Protein AF-A0A9P7IIC0-F1 (afdb_monomer_lite)

pLDDT: mean 87.39, std 10.39, range [49.66, 98.19]

InterPro domains:
  IPR029058 Alpha/Beta hydrolase fold [G3DSA:3.40.50.1820] (33-113)
  IPR029058 Alpha/Beta hydrolase fold [SSF53474] (50-96)

Sequence (115 aa):
MTQTAQPFSVPVIFTELDHEPKNTETNYGPPERRTIAKGWVKEEGWMAFTVDTVWEKDIHIPLRDAVELLADVFRPLTSDDKPVPAIMPWSHYGKTGTSFQQLDMFPWRVGVPRS

Radius of gyration: 21.1 Å; chains: 1; bounding box: 38×62×53 Å

Secondary structure (DSSP, 8-state):
---PPP-------------S----BPPP---EEEEEPTT--SSTTSPPPSS-EEEEEEEEEE-TTSPEEEEEEEEEGGGGTS---------SS-GGG-BS--GGGSGGGGG----

Organism: NCBI:txid221167

Foldseek 3Di:
DDDDDDDDDDDDDDDPDDPDDDPFFDDADPWDKDWDAFQDDPDPLADTHNATWIWTFQDWDQDPVRDTDGDIDIDHPCCVPPPDDDDDDDDPQDPPNRGPPALVVDVCSVVDGRD

Structure (mmCIF, N/CA/C/O backbone):
data_AF-A0A9P7IIC0-F1
#
_entry.id   AF-A0A9P7IIC0-F1
#
loop_
_atom_site.group_PDB
_atom_site.id
_atom_site.type_symbol
_atom_site.label_atom_id
_atom_site.label_alt_id
_atom_site.label_comp_id
_atom_site.label_asym_id
_atom_site.label_entity_id
_atom_site.label_seq_id
_atom_site.pdbx_PDB_ins_code
_atom_site.Cartn_x
_atom_site.Cartn_y
_atom_site.Cartn_z
_atom_site.occupancy
_atom_site.B_iso_or_equiv
_atom_site.auth_seq_id
_atom_site.auth_comp_id
_atom_site.auth_asym_id
_atom_site.auth_atom_id
_atom_site.pdbx_PDB_model_num
ATOM 1 N N . MET A 1 1 ? -4.875 44.581 -36.174 1.00 49.66 1 MET A N 1
ATOM 2 C CA . MET A 1 1 ? -3.488 44.105 -35.996 1.00 49.66 1 MET A CA 1
ATOM 3 C C . MET A 1 1 ? -3.537 42.589 -36.008 1.00 49.66 1 MET A C 1
ATOM 5 O O . MET A 1 1 ? -4.197 42.023 -35.149 1.00 49.66 1 MET A O 1
ATOM 9 N N . THR A 1 2 ? -2.963 41.947 -37.022 1.00 51.75 2 THR A N 1
ATOM 10 C CA . THR A 1 2 ? -3.057 40.492 -37.220 1.00 51.75 2 THR A CA 1
ATOM 11 C C . THR A 1 2 ? -1.798 39.855 -36.640 1.00 51.75 2 THR A C 1
ATOM 13 O O . THR A 1 2 ? -0.713 40.074 -37.170 1.00 51.75 2 THR A O 1
ATOM 16 N N . GLN A 1 3 ? -1.915 39.139 -35.518 1.00 58.84 3 GLN A N 1
ATOM 17 C CA . GLN A 1 3 ? -0.791 38.424 -34.912 1.00 58.84 3 GLN A CA 1
ATOM 18 C C . GLN A 1 3 ? -0.607 37.094 -35.647 1.00 58.84 3 GLN A C 1
ATOM 20 O O . GLN A 1 3 ? -1.429 36.189 -35.535 1.00 58.84 3 GLN A O 1
ATOM 25 N N . THR A 1 4 ? 0.449 37.000 -36.448 1.00 63.94 4 THR A N 1
ATOM 26 C CA . THR A 1 4 ? 0.848 35.770 -37.133 1.00 63.94 4 THR A CA 1
ATOM 27 C C . THR A 1 4 ? 1.298 34.752 -36.086 1.00 63.94 4 THR A C 1
ATOM 29 O O . THR A 1 4 ? 2.227 35.025 -35.324 1.00 63.94 4 THR A O 1
ATOM 32 N N . ALA A 1 5 ? 0.632 33.596 -36.020 1.00 65.75 5 ALA A N 1
ATOM 33 C CA . ALA A 1 5 ? 1.018 32.511 -35.124 1.00 65.75 5 ALA A CA 1
ATOM 34 C C . ALA A 1 5 ? 2.457 32.072 -35.438 1.00 65.75 5 ALA A C 1
ATOM 36 O O . ALA A 1 5 ? 2.763 31.674 -36.562 1.00 65.75 5 ALA A O 1
ATOM 37 N N . GLN A 1 6 ? 3.348 32.193 -34.454 1.00 70.75 6 GLN A N 1
ATOM 38 C CA . GLN A 1 6 ? 4.720 31.705 -34.562 1.00 70.75 6 GLN A CA 1
ATOM 39 C C . GLN A 1 6 ? 4.698 30.170 -34.529 1.00 70.75 6 GLN A C 1
ATOM 41 O O . GLN A 1 6 ? 4.006 29.602 -33.678 1.00 70.75 6 GLN A O 1
ATOM 46 N N . PRO A 1 7 ? 5.431 29.482 -35.419 1.00 67.88 7 PRO A N 1
ATOM 47 C CA . PRO A 1 7 ? 5.554 28.036 -35.352 1.00 67.88 7 PRO A CA 1
ATOM 48 C C . PRO A 1 7 ? 6.269 27.656 -34.051 1.00 67.88 7 PRO A C 1
ATOM 50 O O . PRO A 1 7 ? 7.454 27.918 -33.862 1.00 67.88 7 PRO A O 1
ATOM 53 N N . PHE A 1 8 ? 5.520 27.059 -33.131 1.00 75.56 8 PHE A N 1
ATOM 54 C CA . PHE A 1 8 ? 6.055 26.433 -31.932 1.00 75.56 8 PHE A CA 1
ATOM 55 C C . PHE A 1 8 ? 6.687 25.094 -32.333 1.00 75.56 8 PHE A C 1
ATOM 57 O O . PHE A 1 8 ? 6.039 24.259 -32.961 1.00 75.56 8 PHE A O 1
ATOM 64 N N . SER A 1 9 ? 7.959 24.904 -31.988 1.00 77.06 9 SER A N 1
ATOM 65 C CA . SER A 1 9 ? 8.673 23.641 -32.164 1.00 77.06 9 SER A CA 1
ATOM 66 C C . SER A 1 9 ? 9.333 23.280 -30.843 1.00 77.06 9 SER A C 1
ATOM 68 O O . SER A 1 9 ? 10.185 24.020 -30.353 1.00 77.06 9 SER A O 1
ATOM 70 N N . VAL A 1 10 ? 8.942 22.145 -30.265 1.00 78.06 10 VAL A N 1
ATOM 71 C CA . VAL A 1 10 ? 9.650 21.551 -29.125 1.00 78.06 10 VAL A CA 1
ATOM 72 C C . VAL A 1 10 ? 10.703 20.612 -29.697 1.00 78.06 10 VAL A C 1
ATOM 74 O O . VAL A 1 10 ? 10.341 19.729 -30.476 1.00 78.06 10 VAL A O 1
ATOM 77 N N . PRO A 1 11 ? 11.991 20.781 -29.362 1.00 79.50 11 PRO A N 1
ATOM 78 C CA . PRO A 1 11 ? 13.001 19.810 -29.748 1.00 79.50 11 PRO A CA 1
ATOM 79 C C . PRO A 1 11 ? 12.633 18.439 -29.169 1.00 79.50 11 PRO A C 1
ATOM 81 O O . PRO A 1 11 ? 12.487 18.282 -27.957 1.00 79.50 11 PRO A O 1
ATOM 84 N N . VAL A 1 12 ? 12.464 17.449 -30.046 1.00 75.44 12 VAL A N 1
ATOM 85 C CA . VAL A 1 12 ? 12.278 16.053 -29.646 1.00 75.44 12 VAL A CA 1
ATOM 86 C C . VAL A 1 12 ? 13.657 15.490 -29.334 1.00 75.44 12 VAL A C 1
ATOM 88 O O . VAL A 1 12 ? 14.485 15.327 -30.229 1.00 75.44 12 VAL A O 1
ATOM 91 N N . ILE A 1 13 ? 13.920 15.240 -28.055 1.00 80.44 13 ILE A N 1
ATOM 92 C CA . ILE A 1 13 ? 15.148 14.580 -27.617 1.00 80.44 13 ILE A CA 1
ATOM 93 C C . ILE A 1 13 ? 14.915 13.077 -27.750 1.00 80.44 13 ILE A C 1
ATOM 95 O O . ILE A 1 13 ? 14.076 12.514 -27.049 1.00 80.44 13 ILE A O 1
ATOM 99 N N . PHE A 1 14 ? 15.645 12.440 -28.661 1.00 80.12 14 PHE A N 1
ATOM 100 C CA . PHE A 1 14 ? 15.741 10.987 -28.700 1.00 80.12 14 PHE A CA 1
ATOM 101 C C . PHE A 1 14 ? 16.822 10.555 -27.713 1.00 80.12 14 PHE A C 1
ATOM 103 O O . PHE A 1 14 ? 17.962 11.013 -27.797 1.00 80.12 14 PHE A O 1
ATOM 110 N N . THR A 1 15 ? 16.451 9.686 -26.782 1.00 79.25 15 THR A N 1
ATOM 111 C CA . THR A 1 15 ? 17.388 9.003 -25.890 1.00 79.25 15 THR A CA 1
ATOM 112 C C . THR A 1 15 ? 17.414 7.542 -26.309 1.00 79.25 15 THR A C 1
ATOM 114 O O . THR A 1 15 ? 16.349 6.953 -26.496 1.00 79.25 15 THR A O 1
ATOM 117 N N . GLU A 1 16 ? 18.611 6.975 -26.474 1.00 85.69 16 GLU A N 1
ATOM 118 C CA . GLU A 1 16 ? 18.772 5.536 -26.702 1.00 85.69 16 GLU A CA 1
ATOM 119 C C . GLU A 1 16 ? 18.051 4.760 -25.597 1.00 85.69 16 GLU A C 1
ATOM 121 O O . GLU A 1 16 ? 18.178 5.083 -24.410 1.00 85.69 16 GLU A O 1
ATOM 126 N N . LEU A 1 17 ? 17.245 3.774 -25.996 1.00 81.88 17 LEU A N 1
ATOM 127 C CA . LEU A 1 17 ? 16.505 2.962 -25.042 1.00 81.88 17 LEU A CA 1
ATOM 128 C C . LEU A 1 17 ? 17.500 2.120 -24.247 1.00 81.88 17 LEU A C 1
ATOM 130 O O . LEU A 1 17 ? 18.395 1.493 -24.808 1.00 81.88 17 LEU A O 1
ATOM 134 N N . ASP A 1 18 ? 17.318 2.078 -22.934 1.00 79.19 18 ASP A N 1
ATOM 135 C CA . ASP A 1 18 ? 18.058 1.138 -22.109 1.00 79.19 18 ASP A CA 1
ATOM 136 C C . ASP A 1 18 ? 17.625 -0.294 -22.461 1.00 79.19 18 ASP A C 1
ATOM 138 O O . ASP A 1 18 ? 16.469 -0.675 -22.265 1.00 79.19 18 ASP A O 1
ATOM 142 N N . HIS A 1 19 ? 18.547 -1.064 -23.039 1.00 83.06 19 HIS A N 1
ATOM 143 C CA . HIS A 1 19 ? 18.310 -2.440 -23.467 1.00 83.06 19 HIS A CA 1
ATOM 144 C C . HIS A 1 19 ? 18.533 -3.460 -22.344 1.00 83.06 19 HIS A C 1
ATOM 146 O O . HIS A 1 19 ? 18.259 -4.647 -22.544 1.00 83.06 19 HIS A O 1
ATOM 152 N N . GLU A 1 20 ? 19.022 -3.037 -21.176 1.00 84.31 20 GLU A N 1
ATOM 153 C CA . GLU A 1 20 ? 19.215 -3.936 -20.046 1.00 84.31 20 GLU A CA 1
ATOM 154 C C . GLU A 1 20 ? 17.880 -4.180 -19.320 1.00 84.31 20 GLU A C 1
ATOM 156 O O . GLU A 1 20 ? 17.245 -3.238 -18.835 1.00 84.31 20 GLU A O 1
ATOM 161 N N . PRO A 1 21 ? 17.423 -5.440 -19.195 1.00 73.69 21 PRO A N 1
ATOM 162 C CA . PRO A 1 21 ? 16.224 -5.743 -18.430 1.00 73.69 21 PRO A CA 1
ATOM 163 C C . PRO A 1 21 ? 16.481 -5.475 -16.944 1.00 73.69 21 PRO A C 1
ATOM 165 O O . PRO A 1 21 ? 17.251 -6.178 -16.289 1.00 73.69 21 PRO A O 1
ATOM 168 N N . LYS A 1 22 ? 15.806 -4.466 -16.390 1.00 69.12 22 LYS A N 1
ATOM 169 C CA . LYS A 1 22 ? 15.887 -4.145 -14.963 1.00 69.12 22 LYS A CA 1
ATOM 170 C C . LYS A 1 22 ? 14.751 -4.825 -14.214 1.00 69.12 22 LYS A C 1
ATOM 172 O O . LYS A 1 22 ? 13.592 -4.446 -14.375 1.00 69.12 22 LYS A O 1
ATOM 177 N N . ASN A 1 23 ? 15.083 -5.786 -13.350 1.00 67.19 23 ASN A N 1
ATOM 178 C CA . ASN A 1 23 ? 14.126 -6.269 -12.360 1.00 67.19 23 ASN A CA 1
ATOM 179 C C . ASN A 1 23 ? 14.062 -5.265 -11.206 1.00 67.19 23 ASN A C 1
ATOM 181 O O . ASN A 1 23 ? 14.890 -5.269 -10.299 1.00 67.19 23 ASN A O 1
ATOM 185 N N . THR A 1 24 ? 13.117 -4.345 -11.316 1.00 70.19 24 THR A N 1
ATOM 186 C CA . THR A 1 24 ? 12.936 -3.223 -10.391 1.00 70.19 24 THR A CA 1
ATOM 187 C C . THR A 1 24 ? 11.839 -3.477 -9.362 1.00 70.19 24 THR A C 1
ATOM 189 O O . THR A 1 24 ? 11.552 -2.603 -8.542 1.00 70.19 24 THR A O 1
ATOM 192 N N . GLU A 1 25 ? 11.230 -4.662 -9.404 1.00 70.19 25 GLU A N 1
ATOM 193 C CA . GLU A 1 25 ? 10.193 -5.080 -8.476 1.00 70.19 25 GLU A CA 1
ATOM 194 C C . GLU A 1 25 ? 10.789 -5.936 -7.360 1.00 70.19 25 GLU A C 1
ATOM 196 O O . GLU A 1 25 ? 11.654 -6.789 -7.573 1.00 70.19 25 GLU A O 1
ATOM 201 N N . THR A 1 26 ? 10.316 -5.722 -6.137 1.00 73.75 26 THR A N 1
ATOM 202 C CA . THR A 1 26 ? 10.621 -6.622 -5.026 1.00 73.75 26 THR A CA 1
ATOM 203 C C . THR A 1 26 ? 9.840 -7.923 -5.177 1.00 73.75 26 THR A C 1
ATOM 205 O O . THR A 1 26 ? 8.658 -7.887 -5.517 1.00 73.75 26 THR A O 1
ATOM 208 N N . ASN A 1 27 ? 10.452 -9.054 -4.819 1.00 74.88 27 ASN A N 1
ATOM 209 C CA . ASN A 1 27 ? 9.745 -10.333 -4.755 1.00 74.88 27 ASN A CA 1
ATOM 210 C C . ASN A 1 27 ? 8.533 -10.252 -3.813 1.0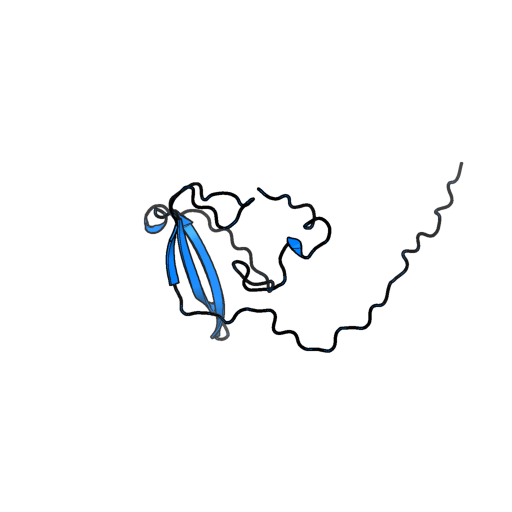0 74.88 27 ASN A C 1
ATOM 212 O O . ASN A 1 27 ? 8.626 -9.722 -2.702 1.00 74.88 27 ASN A O 1
ATOM 216 N N . TYR A 1 28 ? 7.413 -10.820 -4.253 1.00 76.44 28 TYR A N 1
ATOM 217 C CA . TYR A 1 28 ? 6.199 -10.926 -3.449 1.00 76.44 28 TYR A CA 1
ATOM 218 C C . TYR A 1 28 ? 6.398 -11.913 -2.288 1.00 76.44 28 TYR A C 1
ATOM 220 O O . TYR A 1 28 ? 7.058 -12.943 -2.438 1.00 76.44 28 TYR A O 1
ATOM 228 N N . GLY A 1 29 ? 5.867 -11.563 -1.114 1.00 76.69 29 GLY A N 1
ATOM 229 C CA . GLY A 1 29 ? 5.925 -12.391 0.092 1.00 76.69 29 GLY A CA 1
ATOM 230 C C . GLY A 1 29 ? 4.627 -13.171 0.318 1.00 76.69 29 GLY A C 1
ATOM 231 O O . GLY A 1 29 ? 3.673 -12.998 -0.439 1.00 76.69 29 GLY A O 1
ATOM 232 N N . PRO A 1 30 ? 4.563 -14.024 1.357 1.00 87.75 30 PRO A N 1
ATOM 233 C CA . PRO A 1 30 ? 3.303 -14.639 1.759 1.00 87.75 30 PRO A CA 1
ATOM 234 C C . PRO A 1 30 ? 2.302 -13.571 2.243 1.00 87.75 30 PRO A C 1
ATOM 236 O O . PRO A 1 30 ? 2.736 -12.538 2.766 1.00 87.75 30 PRO A O 1
ATOM 239 N N . PRO A 1 31 ? 0.983 -13.831 2.143 1.00 92.75 31 PRO A N 1
ATOM 240 C CA . PRO A 1 31 ? -0.035 -12.939 2.684 1.00 92.75 31 PRO A CA 1
ATOM 241 C C . PRO A 1 31 ? 0.192 -12.652 4.171 1.00 92.75 31 PRO A C 1
ATOM 243 O O . PRO A 1 31 ? 0.461 -13.560 4.961 1.00 92.75 31 PRO A O 1
ATOM 246 N N . GLU A 1 32 ? 0.052 -11.391 4.566 1.00 94.31 32 GLU A N 1
ATOM 247 C CA . GLU A 1 32 ? 0.271 -10.939 5.941 1.00 94.31 32 GLU A CA 1
ATOM 248 C C . GLU A 1 32 ? -0.908 -10.085 6.404 1.00 94.31 32 GL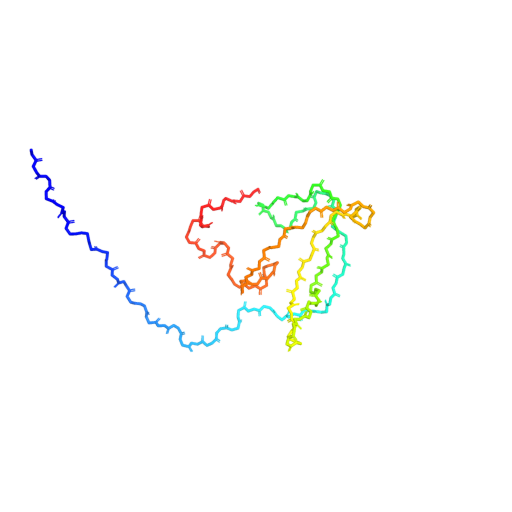U A C 1
ATOM 250 O O . GLU A 1 32 ? -1.415 -9.254 5.656 1.00 94.31 32 GLU A O 1
ATOM 255 N N . ARG A 1 33 ? -1.322 -10.234 7.664 1.00 96.06 33 ARG A N 1
ATOM 256 C CA . ARG A 1 33 ? -2.297 -9.343 8.299 1.00 96.06 33 ARG A CA 1
ATOM 257 C C . ARG A 1 33 ? -1.702 -8.745 9.563 1.00 96.06 33 ARG A C 1
ATOM 259 O O . ARG A 1 33 ? -1.265 -9.478 10.446 1.00 96.06 33 ARG A O 1
ATOM 266 N N . ARG A 1 34 ? -1.748 -7.418 9.678 1.00 96.44 34 ARG A N 1
ATOM 267 C CA . ARG A 1 34 ? -1.302 -6.688 10.871 1.00 96.44 34 ARG A CA 1
ATOM 268 C C . ARG A 1 34 ? -2.233 -5.533 11.213 1.00 96.44 34 ARG A C 1
ATOM 270 O O . ARG A 1 34 ? -2.932 -5.010 10.348 1.00 96.44 34 ARG A O 1
ATOM 277 N N . THR A 1 35 ? -2.196 -5.105 12.469 1.00 97.88 35 THR A N 1
ATOM 278 C CA . THR A 1 35 ? -2.865 -3.879 12.918 1.00 97.88 35 THR A CA 1
ATOM 279 C C . THR A 1 35 ? -1.837 -2.761 13.034 1.00 97.88 35 THR A C 1
ATOM 281 O O . THR A 1 35 ? -0.827 -2.901 13.719 1.00 97.88 35 THR A O 1
ATOM 284 N N . ILE A 1 36 ? -2.107 -1.649 12.361 1.00 97.50 36 ILE A N 1
ATOM 285 C CA . ILE A 1 36 ? -1.368 -0.395 12.439 1.00 97.50 36 ILE A CA 1
ATOM 286 C C . ILE A 1 36 ? -2.104 0.511 13.424 1.00 97.50 36 ILE A C 1
ATOM 288 O O . ILE A 1 36 ? -3.292 0.789 13.249 1.00 97.50 36 ILE A O 1
ATOM 292 N N . ALA A 1 37 ? -1.404 0.965 14.460 1.00 98.00 37 ALA A N 1
ATOM 293 C CA . ALA A 1 37 ? -1.977 1.860 15.456 1.00 98.00 37 ALA A CA 1
ATOM 294 C C . ALA A 1 37 ? -2.240 3.257 14.876 1.00 98.00 37 ALA A C 1
ATOM 296 O O . ALA A 1 37 ? -1.472 3.766 14.052 1.00 98.00 37 ALA A O 1
ATOM 297 N N . LYS A 1 38 ? -3.290 3.916 15.369 1.00 98.12 38 LYS A N 1
ATOM 298 C CA . LYS A 1 38 ? -3.521 5.343 15.137 1.00 98.12 38 LYS A CA 1
ATOM 299 C C . LYS A 1 38 ? -2.267 6.157 15.481 1.00 98.12 38 LYS A C 1
ATOM 301 O O . LYS A 1 38 ? -1.659 5.971 16.531 1.00 98.12 38 LYS A O 1
ATOM 306 N N . GLY A 1 39 ? -1.920 7.105 14.616 1.00 97.38 39 GLY A N 1
ATOM 307 C CA . GLY A 1 39 ? -0.748 7.967 14.762 1.00 97.38 39 GLY A CA 1
ATOM 308 C C . GLY A 1 39 ? 0.544 7.371 14.200 1.00 97.38 39 GLY A C 1
ATOM 309 O O . GLY A 1 39 ? 1.543 8.082 14.141 1.00 97.38 39 GLY A O 1
ATOM 310 N N . TRP A 1 40 ? 0.546 6.109 13.755 1.00 97.00 40 TRP A N 1
ATOM 311 C CA . TRP A 1 40 ? 1.704 5.531 13.078 1.00 97.00 40 TRP A CA 1
ATOM 312 C C . TRP A 1 40 ? 1.960 6.223 11.734 1.00 97.00 40 TRP A C 1
ATOM 314 O O . TRP A 1 40 ? 1.027 6.497 10.972 1.00 97.00 40 TRP A O 1
ATOM 324 N N . VAL A 1 41 ? 3.239 6.464 11.446 1.00 95.00 41 VAL A N 1
ATOM 325 C CA . VAL A 1 41 ? 3.743 7.080 10.216 1.00 95.00 41 VAL A CA 1
ATOM 326 C C . VAL A 1 41 ? 4.750 6.121 9.587 1.00 95.00 41 VAL A C 1
ATOM 328 O O . VAL A 1 41 ? 5.636 5.627 10.283 1.00 95.00 41 VAL A O 1
ATOM 331 N N . LYS A 1 42 ? 4.623 5.862 8.278 1.00 89.56 42 LYS A N 1
ATOM 332 C CA . LYS A 1 42 ? 5.541 4.971 7.548 1.00 89.56 42 LYS A CA 1
ATOM 333 C C . LYS A 1 42 ? 6.952 5.553 7.470 1.00 89.56 42 LYS A C 1
ATOM 335 O O . LYS A 1 42 ? 7.913 4.868 7.800 1.00 89.56 42 LYS A O 1
ATOM 340 N N . GLU A 1 43 ? 7.051 6.801 7.025 1.00 89.00 43 GLU A N 1
ATOM 341 C CA . GLU A 1 43 ? 8.294 7.527 6.763 1.00 89.00 43 GLU A CA 1
ATOM 342 C C . GLU A 1 43 ? 8.095 9.020 7.058 1.00 89.00 43 GLU A C 1
ATOM 344 O O . GLU A 1 43 ? 6.979 9.535 7.001 1.00 89.00 43 GLU A O 1
ATOM 349 N N . GLU A 1 44 ? 9.174 9.736 7.362 1.00 89.00 44 GLU A N 1
ATOM 350 C CA . GLU A 1 44 ? 9.116 11.178 7.610 1.00 89.00 44 GLU A CA 1
ATOM 351 C C . GLU A 1 44 ? 8.523 11.943 6.406 1.00 89.00 44 GLU A C 1
ATOM 353 O O . GLU A 1 44 ? 8.895 11.712 5.254 1.00 89.00 44 GLU A O 1
ATOM 358 N N . GLY A 1 45 ? 7.586 12.862 6.667 1.00 86.69 45 GLY A N 1
ATOM 359 C CA . GLY A 1 45 ? 6.857 13.598 5.623 1.00 86.69 45 GLY A CA 1
ATOM 360 C C . GLY A 1 45 ? 5.710 12.814 4.969 1.00 86.69 45 GLY A C 1
ATOM 361 O O . GLY A 1 45 ? 5.290 13.145 3.854 1.00 86.69 45 GLY A O 1
ATOM 362 N N . TRP A 1 46 ? 5.237 11.751 5.626 1.00 89.69 46 TRP A N 1
ATOM 363 C CA . TRP A 1 46 ? 4.009 11.040 5.279 1.00 89.69 46 TRP A CA 1
ATOM 364 C C . TRP A 1 46 ? 2.918 11.300 6.318 1.00 89.69 46 TRP A C 1
ATOM 366 O O . TRP A 1 46 ? 3.176 11.493 7.506 1.00 89.69 46 TRP A O 1
ATOM 376 N N . MET A 1 47 ? 1.670 11.221 5.871 1.00 91.94 47 MET A N 1
ATOM 377 C CA . MET A 1 47 ? 0.509 11.388 6.730 1.00 91.94 47 MET A CA 1
ATOM 378 C C . MET A 1 47 ? 0.349 10.199 7.682 1.00 91.94 47 MET A C 1
ATOM 380 O O . MET A 1 47 ? 0.380 9.040 7.262 1.00 91.94 47 MET A O 1
ATOM 384 N N . ALA A 1 48 ? 0.134 10.493 8.964 1.00 95.50 48 ALA A N 1
ATOM 385 C CA . ALA A 1 48 ? -0.165 9.479 9.967 1.00 95.50 48 ALA A CA 1
ATOM 386 C C . ALA A 1 48 ? -1.549 8.851 9.747 1.00 95.50 48 ALA A C 1
ATOM 388 O O . ALA A 1 48 ? -2.503 9.536 9.365 1.00 95.50 48 ALA A O 1
ATOM 389 N N . PHE A 1 49 ? -1.698 7.569 10.087 1.00 96.06 49 PHE A N 1
ATOM 390 C CA . PHE A 1 49 ? -3.022 6.944 10.135 1.00 96.06 49 PHE A CA 1
ATOM 391 C C . PHE A 1 49 ? -3.890 7.595 11.220 1.00 96.06 49 PHE A C 1
ATOM 393 O O . PHE A 1 49 ? -3.475 7.750 12.369 1.00 96.06 49 PHE A O 1
ATOM 400 N N . THR A 1 50 ? -5.126 7.957 10.878 1.00 96.75 50 THR A N 1
ATOM 401 C CA . THR A 1 50 ? -6.037 8.686 11.782 1.00 96.75 50 THR A CA 1
ATOM 402 C C . THR A 1 50 ? -6.857 7.775 12.700 1.00 96.75 50 THR A C 1
ATOM 404 O O . THR A 1 50 ? -7.456 8.256 13.667 1.00 96.75 50 THR A O 1
ATOM 407 N N . VA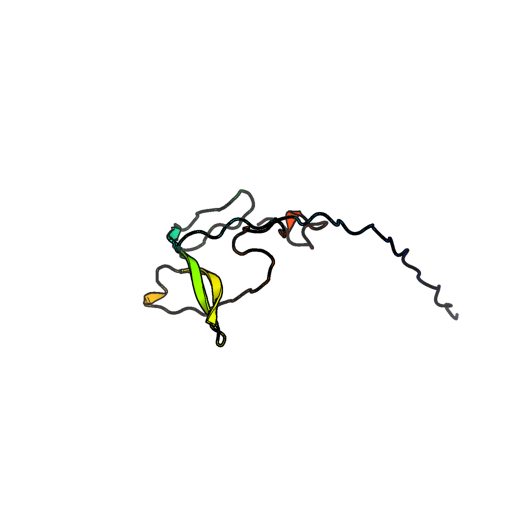L A 1 51 ? -6.854 6.465 12.435 1.00 97.56 51 VAL A N 1
ATOM 408 C CA . VAL A 1 51 ? -7.552 5.410 13.185 1.00 97.56 51 VAL A CA 1
ATOM 409 C C . VAL A 1 51 ? -6.710 4.135 13.213 1.00 97.56 51 VAL A C 1
ATOM 411 O O . VAL A 1 51 ? -5.839 3.949 12.360 1.00 97.56 51 VAL A O 1
ATOM 414 N N . ASP A 1 52 ? -7.001 3.236 14.154 1.00 98.19 52 ASP A N 1
ATOM 415 C CA . ASP A 1 52 ? -6.435 1.887 14.125 1.00 98.19 52 ASP A CA 1
ATOM 416 C C . ASP A 1 52 ? -6.880 1.179 12.843 1.00 98.19 52 ASP A C 1
ATOM 418 O O . ASP A 1 52 ? -8.072 1.103 12.525 1.00 98.19 52 ASP A O 1
ATOM 422 N N . THR A 1 53 ? -5.904 0.699 12.082 1.00 98.12 53 THR A N 1
ATOM 423 C CA . THR A 1 53 ? -6.087 0.249 10.705 1.00 98.12 53 THR A CA 1
ATOM 424 C C . THR A 1 53 ? -5.581 -1.176 10.558 1.00 98.12 53 THR A C 1
ATOM 426 O O . THR A 1 53 ? -4.457 -1.489 10.936 1.00 98.12 53 THR A O 1
ATOM 429 N N . VAL A 1 54 ? -6.397 -2.053 9.988 1.00 97.94 54 VAL A N 1
ATOM 430 C CA . VAL A 1 54 ? -5.956 -3.365 9.516 1.00 97.94 54 VAL A CA 1
ATOM 431 C C . VAL A 1 54 ? -5.247 -3.170 8.182 1.00 97.94 54 VAL A C 1
ATOM 433 O O . VAL A 1 54 ? -5.795 -2.537 7.279 1.00 97.94 54 VAL A O 1
ATOM 436 N N . TRP A 1 55 ? -4.047 -3.731 8.072 1.00 97.06 55 TRP A N 1
ATOM 437 C CA . TRP A 1 55 ? -3.319 -3.879 6.822 1.00 97.06 55 TRP A CA 1
ATOM 438 C C . TRP A 1 55 ? -3.215 -5.364 6.475 1.00 97.06 55 TRP A C 1
ATOM 440 O O . TRP A 1 55 ? -2.555 -6.131 7.179 1.00 97.06 55 TRP A O 1
ATOM 450 N N . GLU A 1 56 ? -3.889 -5.753 5.397 1.00 96.38 56 GLU A N 1
ATOM 451 C CA . GLU A 1 56 ? -3.796 -7.073 4.773 1.00 96.38 56 GLU A CA 1
ATOM 452 C C . GLU A 1 56 ? -2.923 -6.933 3.522 1.00 96.38 56 GLU A C 1
ATOM 454 O O . GLU A 1 56 ? -3.320 -6.292 2.552 1.00 96.38 56 GLU A O 1
ATOM 459 N N . LYS A 1 57 ? -1.698 -7.453 3.580 1.00 94.25 57 LYS A N 1
ATOM 460 C CA . LYS A 1 57 ? -0.673 -7.353 2.539 1.00 94.25 57 LYS A CA 1
ATOM 461 C C . LYS A 1 57 ? -0.654 -8.622 1.694 1.00 94.25 57 LYS A C 1
ATOM 463 O O . LYS A 1 57 ? -0.786 -9.714 2.242 1.00 94.25 57 LYS A O 1
ATOM 468 N N . ASP A 1 58 ? -0.416 -8.465 0.393 1.00 93.00 58 ASP A N 1
ATOM 469 C CA . ASP A 1 58 ? -0.289 -9.568 -0.571 1.00 93.00 58 ASP A CA 1
ATOM 470 C C . ASP A 1 58 ? -1.544 -10.470 -0.609 1.00 93.00 58 ASP A C 1
ATOM 472 O O . ASP A 1 58 ? -1.444 -11.691 -0.675 1.00 93.00 58 ASP A O 1
ATOM 476 N N . ILE A 1 59 ? -2.751 -9.886 -0.565 1.00 93.62 59 ILE A N 1
ATOM 477 C CA . ILE A 1 59 ? -3.984 -10.664 -0.755 1.00 93.62 59 ILE A CA 1
ATOM 478 C C . ILE A 1 59 ? -4.115 -11.106 -2.216 1.00 93.62 59 ILE A C 1
ATOM 480 O O . ILE A 1 59 ? -3.887 -10.313 -3.130 1.00 93.62 59 ILE A O 1
ATOM 484 N N . HIS A 1 60 ? -4.513 -12.358 -2.430 1.00 92.94 60 HIS A N 1
ATOM 485 C CA . HIS A 1 60 ? -4.700 -12.926 -3.763 1.00 92.94 60 HIS A CA 1
ATOM 486 C C . HIS A 1 60 ? -6.116 -12.642 -4.267 1.00 92.94 60 HIS A C 1
ATOM 488 O O . HIS A 1 60 ? -7.106 -12.983 -3.617 1.00 92.94 60 HIS A O 1
ATOM 494 N N . ILE A 1 61 ? -6.208 -12.025 -5.441 1.00 93.19 61 ILE A N 1
ATOM 495 C CA . ILE A 1 61 ? -7.458 -11.726 -6.135 1.00 93.19 61 ILE A CA 1
ATOM 496 C C . ILE A 1 61 ? -7.473 -12.544 -7.431 1.00 93.19 61 ILE A C 1
ATOM 498 O O . ILE A 1 61 ? -6.833 -12.141 -8.408 1.00 93.19 61 ILE A O 1
ATOM 502 N N . PRO A 1 62 ? -8.182 -13.687 -7.464 1.00 95.44 62 PRO A N 1
ATOM 503 C CA . PRO A 1 62 ? -8.281 -14.497 -8.666 1.00 95.44 62 PRO A CA 1
ATOM 504 C C . PRO A 1 62 ? -9.150 -13.796 -9.713 1.00 95.44 62 PRO A C 1
ATOM 506 O O . PRO A 1 62 ? -10.266 -13.345 -9.440 1.00 95.44 62 PRO A O 1
ATOM 509 N N . LEU A 1 63 ? -8.634 -13.724 -10.933 1.00 96.62 63 LEU A N 1
ATOM 510 C CA . LEU A 1 63 ? -9.346 -13.238 -12.104 1.00 96.62 63 LEU A CA 1
ATOM 511 C C . LEU A 1 63 ? -10.091 -14.380 -12.809 1.00 96.62 63 LEU A C 1
ATOM 513 O O . LEU A 1 63 ? -9.962 -15.561 -12.487 1.00 96.62 63 LEU A O 1
ATOM 517 N N . ARG A 1 64 ? -10.900 -14.014 -13.809 1.00 98.06 64 ARG A N 1
ATOM 518 C CA . ARG A 1 64 ? -11.738 -14.953 -14.580 1.00 98.06 64 ARG A CA 1
ATOM 519 C C . ARG A 1 64 ? -10.928 -15.994 -15.357 1.00 98.06 64 ARG A C 1
ATOM 521 O O . ARG A 1 64 ? -11.442 -17.069 -15.635 1.00 98.06 64 ARG A O 1
ATOM 528 N N . ASP A 1 65 ? -9.700 -15.656 -15.724 1.00 97.56 65 ASP A N 1
ATOM 529 C CA . ASP A 1 65 ? -8.736 -16.497 -16.438 1.00 97.56 65 ASP A CA 1
ATOM 530 C C . ASP A 1 65 ? -7.753 -17.209 -15.493 1.00 97.56 65 ASP A C 1
ATOM 532 O O . ASP A 1 65 ? -6.740 -17.735 -15.944 1.00 97.56 65 ASP A O 1
ATOM 536 N N . ALA A 1 66 ? -8.060 -17.241 -14.191 1.00 94.88 66 ALA A N 1
ATOM 537 C CA . ALA A 1 66 ? -7.236 -17.821 -13.131 1.00 94.88 66 ALA A CA 1
ATOM 538 C C . ALA A 1 66 ? -5.882 -17.126 -12.890 1.00 94.88 66 ALA A C 1
ATOM 540 O O . ALA A 1 66 ? -5.092 -17.612 -12.084 1.00 94.88 66 ALA A O 1
ATOM 541 N N . VAL A 1 67 ? -5.620 -15.974 -13.520 1.00 95.00 67 VAL A N 1
ATOM 542 C CA . VAL A 1 67 ? -4.502 -15.107 -13.123 1.00 95.00 67 VAL A CA 1
ATOM 543 C C . VAL A 1 67 ? -4.794 -14.523 -11.743 1.00 95.00 67 VAL A C 1
ATOM 545 O O . VAL A 1 67 ? -5.919 -14.116 -11.460 1.00 95.00 67 VAL A O 1
ATOM 548 N N . GLU A 1 68 ? -3.783 -14.455 -10.882 1.00 91.75 68 GLU A N 1
ATOM 549 C CA . GLU A 1 68 ? -3.905 -13.846 -9.560 1.00 91.75 68 GLU A CA 1
ATOM 550 C C . GLU A 1 68 ? -3.280 -12.453 -9.556 1.00 91.75 68 GLU A C 1
ATOM 552 O O . GLU A 1 68 ? -2.102 -12.278 -9.869 1.00 91.75 68 GLU A O 1
ATOM 557 N N . LEU A 1 69 ? -4.076 -11.452 -9.179 1.00 91.56 69 LEU A N 1
ATOM 558 C CA . LEU A 1 69 ? -3.552 -10.142 -8.815 1.00 91.56 69 LEU A CA 1
ATOM 559 C C . LEU A 1 69 ? -3.266 -10.109 -7.320 1.00 91.56 69 LEU A C 1
ATOM 561 O O . LEU A 1 69 ? -4.017 -10.670 -6.524 1.00 91.56 69 LEU A O 1
ATOM 565 N N . LEU A 1 70 ? -2.217 -9.389 -6.942 1.00 91.12 70 LEU A N 1
ATOM 566 C CA . LEU A 1 70 ? -1.914 -9.114 -5.546 1.00 91.12 70 LEU A CA 1
ATOM 567 C C . LEU A 1 70 ? -2.370 -7.707 -5.179 1.00 91.12 70 LEU A C 1
ATOM 569 O O . LEU A 1 70 ? -2.100 -6.747 -5.904 1.00 91.12 70 LEU A O 1
ATOM 573 N N . ALA A 1 71 ? -3.020 -7.576 -4.029 1.00 93.12 71 ALA A N 1
ATOM 574 C CA . ALA A 1 71 ? -3.417 -6.284 -3.487 1.00 93.12 71 ALA A CA 1
ATOM 575 C C . ALA A 1 71 ? -3.015 -6.140 -2.020 1.00 93.12 71 ALA A C 1
ATOM 577 O O . ALA A 1 71 ? -2.831 -7.122 -1.304 1.00 93.12 71 ALA A O 1
ATOM 578 N N . ASP A 1 72 ? -2.909 -4.887 -1.587 1.00 94.69 72 ASP A N 1
ATOM 579 C CA . ASP A 1 72 ? -2.826 -4.537 -0.176 1.00 94.69 72 ASP A CA 1
ATOM 580 C C . ASP A 1 72 ? -4.113 -3.805 0.204 1.00 94.69 72 ASP A C 1
ATOM 582 O O . ASP A 1 72 ? -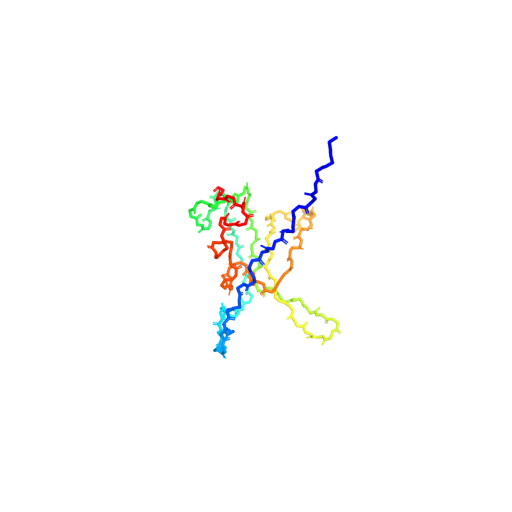4.528 -2.869 -0.484 1.00 94.69 72 ASP A O 1
ATOM 586 N N . VAL A 1 73 ? -4.749 -4.228 1.292 1.00 95.94 73 VAL A N 1
ATOM 587 C CA . VAL A 1 73 ? -5.994 -3.645 1.794 1.00 95.94 73 VAL A CA 1
ATOM 588 C C . VAL A 1 73 ? -5.718 -2.934 3.108 1.00 95.94 73 VAL A C 1
ATOM 590 O O . VAL A 1 73 ? -5.233 -3.536 4.065 1.00 95.94 73 VAL A O 1
ATOM 593 N N . PHE A 1 74 ? -6.068 -1.650 3.150 1.00 96.81 74 PHE A N 1
ATOM 594 C CA . PHE A 1 74 ? -6.058 -0.827 4.354 1.00 96.81 74 PHE A CA 1
ATOM 595 C C . PHE A 1 74 ? -7.496 -0.478 4.716 1.00 96.81 74 PHE A C 1
ATOM 597 O O . PHE A 1 74 ? -8.213 0.126 3.917 1.00 96.81 74 PHE A O 1
ATOM 604 N N . ARG A 1 75 ? -7.929 -0.854 5.918 1.00 97.56 75 ARG A N 1
ATOM 605 C CA . ARG A 1 75 ? -9.299 -0.607 6.388 1.00 97.56 75 ARG A CA 1
ATOM 606 C C . ARG A 1 75 ? -9.326 -0.338 7.891 1.00 97.56 75 ARG A C 1
ATOM 608 O O . ARG A 1 75 ? -8.539 -0.949 8.612 1.00 97.56 75 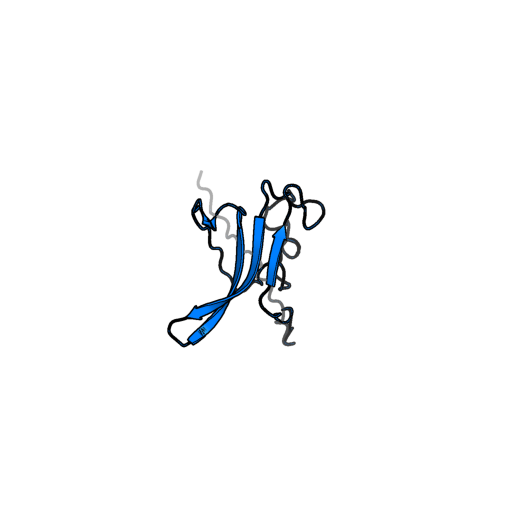ARG A O 1
ATOM 615 N N . PRO A 1 76 ? -10.225 0.521 8.402 1.00 97.88 76 PRO A N 1
ATOM 616 C CA . PRO A 1 76 ? -10.405 0.679 9.843 1.00 97.88 76 PRO A CA 1
ATOM 617 C C . PRO A 1 76 ? -10.624 -0.670 10.532 1.00 97.88 76 PRO A C 1
ATOM 619 O O . PRO A 1 76 ? -11.330 -1.527 9.992 1.00 97.88 76 PRO A O 1
ATOM 622 N N . LEU A 1 77 ? -10.083 -0.842 11.739 1.00 97.31 77 LEU A N 1
ATOM 623 C CA . LEU A 1 77 ? -10.244 -2.072 12.525 1.00 97.31 77 LEU A CA 1
ATOM 624 C C . LEU A 1 77 ? -11.722 -2.441 12.745 1.00 97.31 77 LEU A C 1
ATOM 626 O O . LEU A 1 77 ? -12.068 -3.612 12.808 1.00 97.31 77 LEU A O 1
ATOM 630 N N . THR A 1 78 ? -12.608 -1.444 12.775 1.00 97.06 78 THR A N 1
ATOM 631 C CA . THR A 1 78 ? -14.058 -1.611 12.945 1.00 97.06 78 THR A CA 1
ATOM 632 C C . THR A 1 78 ? -14.804 -2.070 11.690 1.00 97.06 78 THR A C 1
ATOM 634 O O . THR A 1 78 ? -16.022 -2.222 11.741 1.00 97.06 78 THR A O 1
ATOM 637 N N . SER A 1 79 ? -14.127 -2.215 10.546 1.00 96.50 79 SER A N 1
ATOM 638 C CA . SER A 1 79 ? -14.806 -2.395 9.250 1.00 96.50 79 SER A CA 1
ATOM 639 C C . SER A 1 79 ? -15.487 -3.751 9.083 1.00 96.50 79 SER A C 1
ATOM 641 O O . SER A 1 79 ? -16.342 -3.871 8.212 1.00 96.50 79 SER A O 1
ATOM 643 N N . ASP A 1 80 ? -15.132 -4.743 9.906 1.00 91.75 80 ASP A N 1
ATOM 644 C CA . ASP A 1 80 ? -15.804 -6.049 9.915 1.00 91.75 80 ASP A CA 1
ATOM 645 C C . ASP A 1 80 ? -17.278 -5.910 10.363 1.00 91.75 80 ASP A C 1
ATOM 647 O O . ASP A 1 80 ? -18.151 -6.569 9.805 1.00 91.75 80 ASP A O 1
ATOM 651 N N . ASP A 1 81 ? -17.573 -4.984 11.288 1.00 96.69 81 ASP A N 1
ATOM 652 C CA . ASP A 1 81 ? -18.935 -4.712 11.784 1.00 96.69 81 ASP A CA 1
ATOM 653 C C . ASP A 1 81 ? -19.577 -3.465 11.156 1.00 96.69 81 ASP A C 1
ATOM 655 O O . ASP A 1 81 ? -20.801 -3.330 11.101 1.00 96.69 81 ASP A O 1
ATOM 659 N N . LYS A 1 82 ? -18.754 -2.503 10.723 1.00 96.88 82 LYS A N 1
ATOM 660 C CA . LYS A 1 82 ? -19.185 -1.215 10.160 1.00 96.88 82 LYS A CA 1
ATOM 661 C C . LYS A 1 82 ? -18.531 -0.997 8.797 1.00 96.88 82 LYS A C 1
ATOM 663 O O . LYS A 1 82 ? -17.502 -0.320 8.731 1.00 96.88 82 LYS A O 1
ATOM 668 N N . PRO A 1 83 ? -19.110 -1.550 7.719 1.00 95.94 83 PRO A N 1
ATOM 669 C CA . PRO A 1 83 ? -18.547 -1.424 6.384 1.00 95.94 83 PRO A CA 1
ATOM 670 C C . PRO A 1 83 ? -18.356 0.037 5.975 1.00 95.94 83 PRO A C 1
ATOM 672 O O . PRO A 1 83 ? -19.196 0.896 6.251 1.00 95.94 83 PRO A O 1
ATOM 675 N N . VAL A 1 84 ? -17.254 0.303 5.281 1.00 97.06 84 VAL A N 1
ATOM 676 C CA . VAL A 1 84 ? -16.925 1.613 4.711 1.00 97.06 84 VAL A CA 1
ATOM 677 C C . VAL A 1 84 ? -16.805 1.501 3.189 1.00 97.06 84 VAL A C 1
ATOM 679 O O . VAL A 1 84 ? -16.499 0.417 2.686 1.00 97.06 84 VAL A O 1
ATOM 682 N N . PRO A 1 85 ? -17.032 2.587 2.429 1.00 97.81 85 PRO A N 1
ATOM 683 C CA . PRO A 1 85 ? -16.775 2.587 0.993 1.00 97.81 85 PRO A CA 1
ATOM 684 C C . PRO A 1 85 ? -15.317 2.227 0.682 1.00 97.81 85 PRO A C 1
ATOM 686 O O . PRO A 1 85 ? -14.398 2.714 1.343 1.00 97.81 85 PRO A O 1
ATOM 689 N N . ALA A 1 86 ? -15.106 1.403 -0.343 1.00 96.12 86 ALA A N 1
ATOM 690 C CA . ALA A 1 86 ? -13.774 1.040 -0.811 1.00 96.12 86 ALA A CA 1
ATOM 691 C C . ALA A 1 86 ? -13.279 2.021 -1.884 1.00 96.12 86 ALA A C 1
ATOM 693 O O . ALA A 1 86 ? -14.027 2.402 -2.785 1.00 96.12 86 ALA A O 1
ATOM 694 N N . ILE A 1 87 ? -11.998 2.384 -1.809 1.00 96.38 87 ILE A N 1
ATOM 695 C CA . ILE A 1 87 ? -11.277 3.106 -2.862 1.00 96.38 87 ILE A CA 1
ATOM 696 C C . ILE A 1 87 ? -10.220 2.153 -3.410 1.00 96.38 87 ILE A C 1
ATOM 698 O O . ILE A 1 87 ? -9.421 1.618 -2.646 1.00 96.38 87 ILE A O 1
ATOM 702 N N . MET A 1 88 ? -10.219 1.941 -4.726 1.00 94.06 88 MET A N 1
ATOM 703 C CA . MET A 1 88 ? -9.331 0.981 -5.381 1.00 94.06 88 MET A CA 1
ATOM 704 C C . MET A 1 88 ? -8.466 1.673 -6.439 1.00 94.06 88 MET A C 1
ATOM 706 O O . MET A 1 88 ? -8.913 1.860 -7.572 1.00 94.06 88 MET A O 1
ATOM 710 N N . PRO A 1 89 ? -7.226 2.055 -6.097 1.00 91.00 89 PRO A N 1
ATOM 711 C CA . PRO A 1 89 ? -6.213 2.351 -7.095 1.00 91.00 89 PRO A CA 1
ATOM 712 C C . PRO A 1 89 ? -5.622 1.042 -7.639 1.00 91.00 89 PRO A C 1
ATOM 714 O O . PRO A 1 89 ? -5.315 0.125 -6.878 1.00 91.00 89 PRO A O 1
ATOM 717 N N . TRP A 1 90 ? -5.427 0.966 -8.954 1.00 90.56 90 TRP A N 1
ATOM 718 C CA . TRP A 1 90 ? -4.728 -0.141 -9.606 1.00 90.56 90 TRP A CA 1
ATOM 719 C C . TRP A 1 90 ? -3.773 0.400 -10.668 1.00 90.56 90 TRP A C 1
ATOM 721 O O . TRP A 1 90 ? -4.131 1.278 -11.454 1.00 90.56 90 TRP A O 1
ATOM 731 N N . SER A 1 91 ? -2.544 -0.105 -10.666 1.00 87.00 91 SER A N 1
ATOM 732 C CA . SER A 1 91 ? -1.511 0.209 -11.649 1.00 87.00 91 SER A CA 1
ATOM 733 C C . SER A 1 91 ? -0.431 -0.874 -11.627 1.00 87.00 91 SER A C 1
ATOM 735 O O . SER A 1 91 ? -0.400 -1.719 -10.735 1.00 87.00 91 SER A O 1
ATOM 737 N N . HIS A 1 92 ? 0.490 -0.808 -12.585 1.00 84.12 92 HIS A N 1
ATOM 738 C CA . HIS A 1 92 ? 1.662 -1.685 -12.654 1.00 84.12 92 HIS A CA 1
ATOM 739 C C . HIS A 1 92 ? 2.875 -1.102 -11.895 1.00 84.12 92 HIS A C 1
ATOM 741 O O . HIS A 1 92 ? 3.983 -1.597 -12.027 1.00 84.12 92 HIS A O 1
ATOM 747 N N . TYR A 1 93 ? 2.695 -0.029 -11.110 1.00 84.81 93 TYR A N 1
ATOM 748 C CA . TYR A 1 93 ? 3.790 0.727 -10.476 1.00 84.81 93 TYR A CA 1
ATOM 749 C C . TYR A 1 93 ? 4.165 0.240 -9.071 1.00 84.81 93 TYR A C 1
ATOM 751 O O . TYR A 1 93 ? 4.720 1.002 -8.286 1.00 84.81 93 TYR A O 1
ATOM 759 N N . GLY A 1 94 ? 3.869 -1.019 -8.743 1.00 85.19 94 GLY A N 1
ATOM 760 C CA . GLY A 1 94 ? 4.181 -1.630 -7.449 1.00 85.19 94 GLY A CA 1
ATOM 761 C C . GLY A 1 94 ? 3.349 -1.094 -6.279 1.00 85.19 94 GLY A C 1
ATOM 762 O O . GLY A 1 94 ? 3.442 0.063 -5.867 1.00 85.19 94 GLY A O 1
ATOM 763 N N . LYS A 1 95 ? 2.550 -1.969 -5.671 1.00 87.25 95 LYS A N 1
ATOM 764 C CA . LYS A 1 95 ? 1.779 -1.646 -4.463 1.00 87.25 95 LYS A CA 1
ATOM 765 C C . LYS A 1 95 ? 2.704 -1.375 -3.268 1.00 87.25 95 LYS A C 1
ATOM 767 O O . LYS A 1 95 ? 3.753 -1.988 -3.127 1.00 87.25 95 LYS A O 1
ATOM 772 N N . THR A 1 96 ? 2.330 -0.451 -2.387 1.00 85.75 96 THR A N 1
ATOM 773 C CA . THR A 1 96 ? 3.055 -0.145 -1.130 1.00 85.75 96 THR A CA 1
ATOM 774 C C . THR A 1 96 ? 4.561 0.154 -1.291 1.00 85.75 96 THR A C 1
ATOM 776 O O . THR A 1 96 ? 5.336 0.075 -0.335 1.00 85.75 96 THR A O 1
ATOM 779 N N . GLY A 1 97 ? 4.975 0.592 -2.484 1.00 80.25 97 GLY A N 1
ATOM 780 C CA . GLY A 1 97 ? 6.363 0.931 -2.792 1.00 80.25 97 GLY A CA 1
ATOM 781 C C . GLY A 1 97 ? 7.237 -0.265 -3.178 1.00 80.25 97 GLY A C 1
ATOM 782 O O . GLY A 1 97 ? 8.447 -0.188 -3.004 1.00 80.25 97 GLY A O 1
ATOM 783 N N . THR A 1 98 ? 6.654 -1.354 -3.692 1.00 84.00 98 THR A N 1
ATOM 784 C CA . THR A 1 98 ? 7.395 -2.537 -4.174 1.00 84.00 98 THR A CA 1
ATOM 785 C C . THR A 1 98 ? 8.059 -2.360 -5.541 1.00 84.00 98 THR A C 1
ATOM 787 O O . THR A 1 98 ? 8.726 -3.278 -6.007 1.00 84.00 98 THR A O 1
ATOM 790 N N . SER A 1 99 ? 7.884 -1.213 -6.200 1.00 82.44 99 SER A N 1
ATOM 791 C CA . SER A 1 99 ? 8.515 -0.890 -7.484 1.00 82.44 99 SER A CA 1
ATOM 792 C C . SER A 1 99 ? 9.304 0.410 -7.381 1.00 82.44 99 SER A C 1
ATOM 794 O O . SER A 1 99 ? 9.063 1.245 -6.504 1.00 82.44 99 SER A O 1
ATOM 796 N N . PHE A 1 100 ? 10.226 0.594 -8.323 1.00 79.12 100 PHE A N 1
ATOM 797 C CA . PHE A 1 100 ? 10.977 1.830 -8.497 1.00 79.12 100 PHE A CA 1
ATOM 798 C C . PHE A 1 100 ? 10.078 3.032 -8.812 1.00 79.12 100 PHE A C 1
ATOM 800 O O . PHE A 1 100 ? 10.431 4.144 -8.438 1.00 79.12 100 PHE A O 1
ATOM 807 N N . GLN A 1 101 ? 8.912 2.834 -9.446 1.00 81.44 101 GLN A N 1
ATOM 808 C CA . GLN A 1 101 ? 8.013 3.898 -9.930 1.00 81.44 101 GLN A CA 1
ATOM 809 C C . GLN A 1 101 ? 7.277 4.675 -8.831 1.00 81.44 101 GLN A C 1
ATOM 811 O O . GLN A 1 101 ? 6.056 4.650 -8.723 1.00 81.44 101 GLN A O 1
ATOM 816 N N . GLN A 1 102 ? 8.043 5.429 -8.044 1.00 83.81 102 GLN A N 1
ATOM 817 C CA . GLN A 1 102 ? 7.563 6.311 -6.986 1.00 83.81 102 GLN A CA 1
ATOM 818 C C . GLN A 1 102 ? 7.543 7.778 -7.425 1.00 83.81 102 GLN A C 1
ATOM 820 O O . GLN A 1 102 ? 8.258 8.186 -8.342 1.00 83.81 102 GLN A O 1
ATOM 825 N N . LEU A 1 103 ? 6.746 8.596 -6.729 1.00 86.75 103 LEU A N 1
ATOM 826 C CA . LEU A 1 103 ? 6.608 10.029 -7.021 1.00 86.75 103 LEU A CA 1
ATOM 827 C C . LEU A 1 103 ? 7.957 10.759 -6.990 1.00 86.75 103 LEU A C 1
ATOM 829 O O . LEU A 1 103 ? 8.181 11.643 -7.809 1.00 86.75 103 LEU A O 1
ATOM 833 N N . ASP A 1 104 ? 8.862 10.363 -6.091 1.00 86.56 104 ASP A N 1
ATOM 834 C CA . ASP A 1 104 ? 10.195 10.962 -5.956 1.00 86.56 104 ASP A CA 1
ATOM 835 C C . ASP A 1 104 ? 11.105 10.756 -7.180 1.00 86.56 104 ASP A C 1
ATOM 837 O O . ASP A 1 104 ? 12.081 11.486 -7.329 1.00 86.56 104 ASP A O 1
ATOM 841 N N . MET A 1 105 ? 10.787 9.826 -8.088 1.00 86.62 105 MET A N 1
ATOM 842 C CA . MET A 1 105 ? 11.540 9.677 -9.340 1.00 86.62 105 MET A CA 1
ATOM 843 C C . MET A 1 105 ? 11.149 10.688 -10.419 1.00 86.62 105 MET A C 1
ATOM 845 O O . MET A 1 105 ? 11.892 10.878 -11.382 1.00 86.62 105 MET A O 1
ATOM 849 N N . PHE A 1 106 ? 9.978 11.311 -10.305 1.00 86.38 106 PHE A N 1
ATOM 850 C CA . PHE A 1 106 ? 9.490 12.239 -11.316 1.00 86.38 106 PHE A CA 1
ATOM 851 C C . PHE A 1 106 ? 9.853 13.682 -10.950 1.00 86.38 106 PHE A C 1
ATOM 853 O O . PHE A 1 106 ? 9.778 14.055 -9.773 1.00 86.38 106 PHE A O 1
ATOM 860 N N . PRO A 1 107 ? 10.190 14.537 -11.939 1.00 89.19 107 PRO A N 1
ATOM 861 C CA . PRO A 1 107 ? 10.424 15.954 -11.694 1.00 89.19 107 PRO A CA 1
ATOM 862 C C . PRO A 1 107 ? 9.291 16.577 -10.874 1.00 89.19 107 PRO A C 1
ATOM 864 O O . PRO A 1 107 ? 8.108 16.376 -11.164 1.00 89.19 107 PRO A O 1
ATOM 867 N N . TRP A 1 108 ? 9.665 17.321 -9.830 1.00 90.25 108 TRP A N 1
ATOM 868 C CA . TRP A 1 108 ? 8.736 18.019 -8.934 1.00 90.25 108 TRP A CA 1
ATOM 869 C C . TRP A 1 108 ? 7.695 17.120 -8.247 1.00 90.25 108 TRP A C 1
ATOM 871 O O . TRP A 1 108 ? 6.646 17.620 -7.842 1.00 90.25 108 TRP A O 1
ATOM 881 N N . ARG A 1 109 ? 7.942 15.804 -8.137 1.00 90.38 109 ARG A N 1
ATOM 882 C CA . ARG A 1 109 ? 6.983 14.820 -7.601 1.00 90.38 109 ARG A CA 1
ATOM 883 C C . ARG A 1 109 ? 5.609 14.901 -8.271 1.00 90.38 109 ARG A C 1
ATOM 885 O O . ARG A 1 109 ? 4.589 14.747 -7.605 1.00 90.38 109 ARG A O 1
ATOM 892 N N . VAL A 1 110 ? 5.577 15.235 -9.566 1.00 90.69 110 VAL A N 1
ATOM 893 C CA . VAL A 1 110 ? 4.347 15.521 -10.334 1.00 90.69 110 VAL A C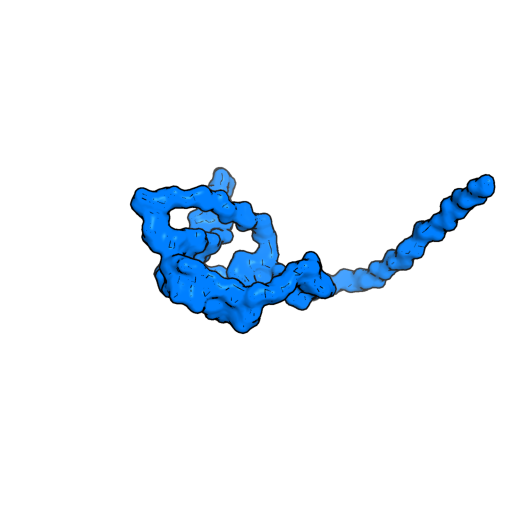A 1
ATOM 894 C C . VAL A 1 110 ? 3.392 16.509 -9.638 1.00 90.69 110 VAL A C 1
ATOM 896 O O . VAL A 1 110 ? 2.176 16.424 -9.779 1.00 90.69 110 VAL A O 1
ATOM 899 N N . GLY A 1 111 ? 3.940 17.458 -8.872 1.00 91.00 111 GLY A N 1
ATOM 900 C CA . GLY A 1 111 ? 3.173 18.461 -8.131 1.00 91.00 111 GLY A CA 1
ATOM 901 C C . GLY A 1 111 ? 2.571 17.969 -6.811 1.00 91.00 111 GLY A C 1
ATOM 902 O O . GLY A 1 111 ? 1.823 18.715 -6.185 1.00 91.00 111 GLY A O 1
ATOM 903 N N . VAL A 1 112 ? 2.888 16.748 -6.367 1.00 87.56 112 VAL A N 1
ATOM 904 C CA . VAL A 1 112 ? 2.389 16.183 -5.106 1.00 87.56 112 VAL A CA 1
ATOM 905 C C . VAL A 1 112 ? 3.380 16.476 -3.967 1.00 87.56 112 VAL A C 1
ATOM 907 O O . VAL A 1 112 ? 4.482 15.905 -3.946 1.00 87.56 112 VAL A O 1
ATOM 910 N N . PRO A 1 113 ? 3.023 17.343 -2.998 1.00 87.00 113 PRO A N 1
ATOM 911 C CA . PRO A 1 113 ? 3.892 17.656 -1.870 1.00 87.00 113 PRO A CA 1
ATOM 912 C C . PRO A 1 113 ? 4.054 16.453 -0.929 1.00 87.00 113 PRO A C 1
ATOM 914 O O . PRO A 1 113 ? 3.314 15.470 -0.997 1.00 87.00 113 PRO A O 1
ATOM 917 N N . ARG A 1 114 ? 5.045 16.533 -0.037 1.00 85.62 114 ARG A N 1
ATOM 918 C CA . ARG A 1 114 ? 5.077 15.681 1.159 1.00 85.62 114 ARG A CA 1
ATOM 919 C C . ARG A 1 114 ? 4.018 16.173 2.148 1.00 85.62 114 ARG A C 1
ATOM 921 O O . ARG A 1 114 ? 3.693 17.360 2.152 1.00 85.62 114 ARG A O 1
ATOM 928 N N . SER A 1 115 ? 3.454 15.247 2.910 1.00 79.12 115 SER A N 1
ATOM 929 C CA . SER A 1 115 ? 2.328 15.468 3.830 1.00 79.12 115 SER A CA 1
ATOM 930 C C . SER A 1 115 ? 2.774 15.576 5.277 1.00 79.12 115 SER A C 1
ATOM 932 O O . SER A 1 115 ? 3.748 14.877 5.625 1.00 79.12 115 SER A O 1
#